Protein AF-A0A7C9DUT7-F1 (afdb_monomer)

Mean predicted aligned error: 6.17 Å

Organism: Opuntia streptacantha (NCBI:txid393608)

Structure (mmCIF, N/CA/C/O backbone):
data_AF-A0A7C9DUT7-F1
#
_entry.id   AF-A0A7C9DUT7-F1
#
loop_
_atom_site.group_PDB
_atom_site.id
_atom_site.type_symbol
_atom_site.label_atom_id
_atom_site.label_alt_id
_atom_site.label_comp_id
_atom_site.label_asym_id
_atom_site.label_entity_id
_atom_site.label_seq_id
_atom_site.pdbx_PDB_ins_code
_atom_site.Cartn_x
_atom_site.Cartn_y
_atom_site.Cartn_z
_atom_site.occupancy
_atom_site.B_iso_or_equiv
_atom_site.auth_seq_id
_atom_site.auth_comp_id
_atom_site.auth_asym_id
_atom_site.auth_atom_id
_atom_site.pdbx_PDB_model_num
ATOM 1 N N . ARG A 1 1 ? -9.202 14.223 24.307 1.00 47.62 1 ARG A N 1
ATOM 2 C CA . ARG A 1 1 ? -8.567 12.879 24.229 1.00 47.62 1 ARG A CA 1
ATOM 3 C C . ARG A 1 1 ? -9.378 11.861 23.401 1.00 47.62 1 ARG A C 1
ATOM 5 O O . ARG A 1 1 ? -8.865 10.788 23.139 1.00 47.62 1 ARG A O 1
ATOM 12 N N . THR A 1 2 ? -10.584 12.189 22.920 1.00 50.78 2 THR A N 1
ATOM 13 C CA . THR A 1 2 ? -11.487 11.263 22.195 1.00 50.78 2 THR A CA 1
ATOM 14 C C . THR A 1 2 ? -11.303 11.234 20.669 1.00 50.78 2 THR A C 1
ATOM 16 O O . THR A 1 2 ? -11.762 10.305 20.013 1.00 50.78 2 THR A O 1
ATOM 19 N N . THR A 1 3 ? -10.624 12.226 20.088 1.00 59.78 3 THR A N 1
ATOM 20 C CA . THR A 1 3 ? -10.479 12.385 18.630 1.00 59.78 3 THR A CA 1
ATOM 21 C C . THR A 1 3 ? -9.435 11.453 18.016 1.00 59.78 3 THR A C 1
ATOM 23 O O . THR A 1 3 ? -9.640 10.954 16.916 1.00 59.78 3 THR A O 1
ATOM 26 N N . GLU A 1 4 ? -8.347 11.152 18.726 1.00 63.72 4 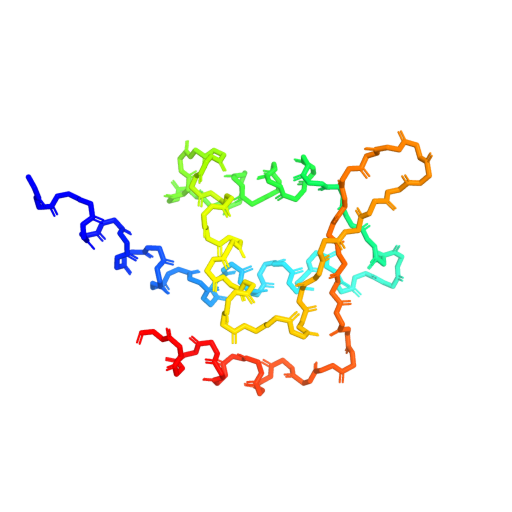GLU A N 1
ATOM 27 C CA . GLU A 1 4 ? -7.229 10.376 18.170 1.00 63.72 4 GLU A CA 1
ATOM 28 C C . GLU A 1 4 ? -7.538 8.876 18.041 1.00 63.72 4 GLU A C 1
ATOM 30 O O . GLU A 1 4 ? -7.226 8.262 17.023 1.00 63.72 4 GLU A O 1
ATOM 35 N N . GLN A 1 5 ? -8.241 8.288 19.017 1.00 66.75 5 GLN A N 1
ATOM 36 C CA . GLN A 1 5 ? -8.710 6.899 18.920 1.00 66.75 5 GLN A CA 1
ATOM 37 C C . GLN A 1 5 ? -9.785 6.725 17.844 1.00 66.75 5 GLN A C 1
ATOM 39 O O . GLN A 1 5 ? -9.765 5.730 17.120 1.00 66.75 5 GLN A O 1
ATOM 44 N N . ALA A 1 6 ? -10.717 7.676 17.722 1.00 71.38 6 ALA A N 1
ATOM 45 C CA . ALA A 1 6 ? -11.733 7.645 16.673 1.00 71.38 6 ALA A CA 1
ATOM 46 C C . ALA A 1 6 ? -11.089 7.740 15.283 1.00 71.38 6 ALA A C 1
ATOM 48 O O . ALA A 1 6 ? -11.428 6.960 14.393 1.00 71.38 6 ALA A O 1
ATOM 49 N N . LYS A 1 7 ? -10.094 8.622 15.134 1.00 72.00 7 LYS A N 1
ATOM 50 C CA . LYS A 1 7 ? -9.325 8.764 13.898 1.00 72.00 7 LYS A CA 1
ATOM 51 C C . LYS A 1 7 ? -8.551 7.488 13.568 1.00 72.00 7 LYS A C 1
ATOM 53 O O . LYS A 1 7 ? -8.702 6.961 12.475 1.00 72.00 7 LYS A O 1
ATOM 58 N N . ARG A 1 8 ? -7.843 6.894 14.537 1.00 74.56 8 ARG A N 1
ATOM 59 C CA . ARG A 1 8 ? -7.143 5.610 14.341 1.00 74.56 8 ARG A CA 1
ATOM 60 C C . ARG A 1 8 ? -8.093 4.484 13.916 1.00 74.56 8 ARG A C 1
ATOM 62 O O . ARG A 1 8 ? -7.765 3.720 13.016 1.00 74.56 8 ARG A O 1
ATOM 69 N N . LYS A 1 9 ? -9.288 4.397 14.509 1.00 75.25 9 LYS A N 1
ATOM 70 C CA . LYS A 1 9 ? -10.311 3.418 14.098 1.00 75.25 9 LYS A CA 1
ATOM 71 C C . LYS A 1 9 ? -10.797 3.654 12.666 1.00 75.25 9 LYS A C 1
ATOM 73 O O . LYS A 1 9 ? -10.942 2.688 11.922 1.00 75.25 9 LYS A O 1
ATOM 78 N N . GLN A 1 10 ? -11.008 4.908 12.260 1.00 76.38 10 GLN A N 1
ATOM 79 C CA . GLN A 1 10 ? -11.342 5.241 10.870 1.00 76.38 10 GLN A CA 1
ATOM 80 C C . GLN A 1 10 ? -10.207 4.880 9.905 1.00 76.38 10 GLN A C 1
ATOM 82 O O . GLN A 1 10 ? -10.467 4.298 8.854 1.00 76.38 10 GLN A O 1
ATOM 87 N N . MET A 1 11 ? -8.952 5.151 10.275 1.00 77.19 11 MET A N 1
ATOM 88 C CA . MET A 1 11 ? -7.786 4.775 9.470 1.00 77.19 11 MET A CA 1
ATOM 89 C C . MET A 1 11 ? -7.753 3.273 9.213 1.00 77.19 11 MET A C 1
ATOM 91 O O . MET A 1 11 ? -7.636 2.871 8.059 1.00 77.19 11 MET A O 1
ATOM 95 N N . ILE A 1 12 ? -7.922 2.468 10.269 1.00 76.88 12 ILE A N 1
ATOM 96 C CA . ILE A 1 12 ? -7.961 1.001 10.200 1.00 76.88 12 ILE A CA 1
ATOM 97 C C . ILE A 1 12 ? -9.152 0.517 9.360 1.00 76.88 12 ILE A C 1
ATOM 99 O O . ILE A 1 12 ? -9.015 -0.396 8.543 1.00 76.88 12 ILE A O 1
ATOM 103 N N . ALA A 1 13 ? -10.319 1.151 9.504 1.00 78.62 13 ALA A N 1
ATOM 104 C CA . ALA A 1 13 ? -11.503 0.833 8.707 1.00 78.62 13 ALA A CA 1
ATOM 105 C C . ALA A 1 13 ? -11.301 1.110 7.205 1.00 78.62 13 ALA A C 1
ATOM 107 O O . ALA A 1 13 ? -11.848 0.383 6.375 1.00 78.62 13 ALA A O 1
ATOM 108 N N . ASN A 1 14 ? -10.486 2.109 6.855 1.00 79.88 14 ASN A N 1
ATOM 109 C CA . ASN A 1 14 ? -10.189 2.490 5.474 1.00 79.88 14 ASN A CA 1
ATOM 110 C C . ASN A 1 14 ? -9.007 1.725 4.847 1.00 79.88 14 ASN A C 1
ATOM 112 O O . ASN A 1 14 ? -8.821 1.813 3.633 1.00 79.88 14 ASN A O 1
ATOM 116 N N . LEU A 1 15 ? -8.248 0.929 5.614 1.00 83.00 15 LEU A N 1
ATOM 117 C CA . LEU A 1 15 ? -7.109 0.159 5.088 1.00 83.00 15 LEU A CA 1
ATOM 118 C C . LEU A 1 15 ? -7.456 -0.770 3.913 1.00 83.00 15 LEU A C 1
ATOM 120 O O . LEU A 1 15 ? -6.664 -0.814 2.975 1.00 83.00 15 LEU A O 1
ATOM 124 N N . PRO A 1 16 ? -8.600 -1.487 3.884 1.00 84.75 16 PRO A N 1
ATOM 125 C CA . PRO A 1 16 ? -8.951 -2.307 2.723 1.00 84.75 16 PRO A CA 1
ATOM 126 C C . PRO A 1 16 ? -9.117 -1.486 1.436 1.00 84.75 16 PRO A C 1
ATOM 128 O O . PRO A 1 16 ? -8.640 -1.898 0.384 1.00 84.75 16 PRO A O 1
ATOM 131 N N . LYS A 1 17 ? -9.716 -0.289 1.524 1.00 84.50 17 LYS A N 1
ATOM 132 C CA . LYS A 1 17 ? -9.859 0.619 0.372 1.00 84.50 17 LYS A CA 1
ATOM 133 C C . LYS A 1 17 ? -8.495 1.123 -0.103 1.00 84.50 17 LYS A C 1
ATOM 135 O O . LYS A 1 17 ? -8.226 1.153 -1.302 1.00 84.50 17 LYS A O 1
ATOM 140 N N . LEU A 1 18 ? -7.623 1.466 0.848 1.00 86.19 18 LEU A N 1
ATOM 141 C CA . LEU A 1 18 ? -6.247 1.864 0.567 1.00 86.19 18 LEU A CA 1
ATOM 142 C C . LEU A 1 18 ? -5.473 0.738 -0.135 1.00 86.19 18 LEU A C 1
ATOM 144 O O . LEU A 1 18 ? -4.829 0.980 -1.154 1.00 86.19 18 LEU A O 1
ATOM 148 N N . PHE A 1 19 ? -5.581 -0.493 0.370 1.00 89.44 19 PHE A N 1
ATOM 149 C CA . PHE A 1 19 ? -4.990 -1.684 -0.237 1.00 89.44 19 PHE A CA 1
ATOM 150 C C . PHE A 1 19 ? -5.439 -1.852 -1.691 1.00 89.44 19 PHE A C 1
ATOM 152 O O . PHE A 1 19 ? -4.593 -1.960 -2.578 1.00 89.44 19 PHE A O 1
ATOM 159 N N . ASP A 1 20 ? -6.748 -1.818 -1.951 1.00 88.88 20 ASP A N 1
ATOM 160 C CA . ASP A 1 20 ? -7.295 -2.004 -3.297 1.00 88.88 20 ASP A CA 1
ATOM 161 C C . ASP A 1 20 ? -6.810 -0.916 -4.262 1.00 88.88 20 ASP A C 1
ATOM 163 O O . ASP A 1 20 ? -6.467 -1.205 -5.412 1.00 88.88 20 ASP A O 1
ATOM 167 N N . ARG A 1 21 ? -6.712 0.333 -3.790 1.00 87.25 21 ARG A N 1
ATOM 168 C CA . ARG A 1 21 ? -6.223 1.444 -4.609 1.00 87.25 21 ARG A CA 1
ATOM 169 C C . ARG A 1 21 ? -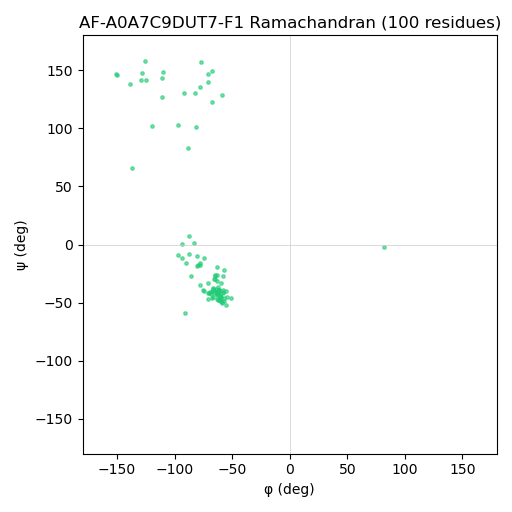4.744 1.303 -4.945 1.00 87.25 21 ARG A C 1
ATOM 171 O O . ARG A 1 21 ? -4.375 1.465 -6.107 1.00 87.25 21 ARG A O 1
ATOM 178 N N . ILE A 1 22 ? -3.909 0.976 -3.959 1.00 89.31 22 ILE A N 1
ATOM 179 C CA . ILE A 1 22 ? -2.488 0.691 -4.189 1.00 89.31 22 ILE A CA 1
ATOM 180 C C . ILE A 1 22 ? -2.374 -0.474 -5.174 1.00 89.31 22 ILE A C 1
ATOM 182 O O . ILE A 1 22 ? -1.700 -0.351 -6.190 1.00 89.31 22 ILE A O 1
ATOM 186 N N . TYR A 1 23 ? -3.089 -1.574 -4.941 1.00 89.25 23 TYR A N 1
ATOM 187 C CA . TYR A 1 23 ? -3.069 -2.729 -5.834 1.00 89.25 23 TYR A CA 1
ATOM 188 C C . TYR A 1 23 ? -3.412 -2.337 -7.279 1.00 89.25 23 TYR A C 1
ATOM 190 O O . TYR A 1 23 ? -2.681 -2.708 -8.196 1.00 89.25 23 TYR A O 1
ATOM 198 N N . TYR A 1 24 ? -4.448 -1.516 -7.480 1.00 87.81 24 TYR A N 1
ATOM 199 C CA . TYR A 1 24 ? -4.834 -0.986 -8.790 1.00 87.81 24 TYR A CA 1
ATOM 200 C C . TYR A 1 24 ? -3.728 -0.148 -9.456 1.00 87.81 24 TYR A C 1
ATOM 202 O O . TYR A 1 24 ? -3.412 -0.374 -10.623 1.00 87.81 24 TYR A O 1
ATOM 210 N N . LEU A 1 25 ? -3.069 0.759 -8.723 1.00 87.69 25 LEU A N 1
ATOM 211 C CA . LEU A 1 25 ? -1.958 1.569 -9.256 1.00 87.69 25 LEU A CA 1
ATOM 212 C C . LEU A 1 25 ? -0.789 0.706 -9.762 1.00 87.69 25 LEU A C 1
ATOM 214 O O . LEU A 1 25 ? -0.114 1.043 -10.740 1.00 87.69 25 LEU A O 1
ATOM 218 N N . PHE A 1 26 ? -0.569 -0.436 -9.114 1.00 87.94 26 PHE A N 1
ATOM 219 C CA . PHE A 1 26 ? 0.465 -1.396 -9.478 1.00 87.94 26 PHE A CA 1
ATOM 220 C C . PHE A 1 26 ? -0.026 -2.512 -10.420 1.00 87.94 26 PHE A C 1
ATOM 222 O O . PHE A 1 26 ? 0.790 -3.344 -10.819 1.00 87.94 26 PHE A O 1
ATOM 229 N N . GLN A 1 27 ? -1.299 -2.547 -10.843 1.00 82.88 27 GLN A N 1
ATOM 230 C CA . GLN A 1 27 ? -1.770 -3.541 -11.825 1.00 82.88 27 GLN A CA 1
ATOM 231 C C . GLN A 1 27 ? -1.107 -3.363 -13.192 1.00 82.88 27 GLN A C 1
ATOM 233 O O . GLN A 1 27 ? -0.890 -4.344 -13.904 1.00 82.88 27 GLN A O 1
ATOM 238 N N . SER A 1 28 ? -0.727 -2.133 -13.551 1.00 78.25 28 SER A N 1
ATOM 239 C CA . SER A 1 28 ? 0.003 -1.888 -14.793 1.00 78.25 28 SER A CA 1
ATOM 240 C C . SER A 1 28 ? 1.322 -2.684 -14.810 1.00 78.25 28 SER A C 1
ATOM 242 O O . SER A 1 28 ? 2.122 -2.565 -13.872 1.00 78.25 28 SER A O 1
ATOM 244 N N . PRO A 1 29 ? 1.615 -3.460 -15.876 1.00 64.44 29 PRO A N 1
ATOM 245 C CA . PRO A 1 29 ? 2.866 -4.214 -16.004 1.00 64.44 29 PRO A CA 1
ATOM 246 C C . PRO A 1 29 ? 4.113 -3.325 -15.931 1.00 64.44 29 PRO A C 1
ATOM 248 O O . PRO A 1 29 ? 5.171 -3.772 -15.498 1.00 64.44 29 PRO A O 1
ATOM 251 N N . LYS A 1 30 ? 3.977 -2.050 -16.320 1.00 66.94 30 LYS A N 1
ATOM 252 C CA . LYS A 1 30 ? 5.056 -1.052 -16.304 1.00 66.94 30 LYS A CA 1
ATOM 253 C C . LYS A 1 30 ? 5.297 -0.450 -14.914 1.00 66.94 30 LYS A C 1
ATOM 255 O O . LYS A 1 30 ? 6.369 0.092 -14.669 1.00 66.94 30 LYS A O 1
ATOM 260 N N . SER A 1 31 ? 4.334 -0.567 -14.000 1.00 69.38 31 SER A N 1
ATOM 261 C CA . SER A 1 31 ? 4.444 -0.056 -12.632 1.00 69.38 31 SER A CA 1
ATOM 262 C C . SER A 1 31 ? 5.081 -1.118 -11.737 1.00 69.38 31 SER A C 1
ATOM 264 O O . SER A 1 31 ? 4.392 -1.902 -11.080 1.00 69.38 31 SER A O 1
ATOM 266 N N . SER A 1 32 ? 6.413 -1.195 -11.753 1.00 77.81 32 SER A N 1
ATOM 267 C CA . SER A 1 32 ? 7.195 -2.001 -10.801 1.00 77.81 32 SER A CA 1
ATOM 268 C C . SER A 1 32 ? 7.487 -1.239 -9.503 1.00 77.81 32 SER A C 1
ATOM 270 O O . SER A 1 32 ? 7.630 -1.848 -8.443 1.00 77.81 32 SER A O 1
ATOM 272 N N . ALA A 1 33 ? 7.535 0.092 -9.578 1.00 85.44 33 ALA A N 1
ATOM 273 C CA . ALA A 1 33 ? 7.723 0.994 -8.453 1.00 85.44 33 ALA A CA 1
ATOM 274 C C . ALA A 1 33 ? 7.029 2.341 -8.725 1.00 85.44 33 ALA A C 1
ATOM 276 O O . ALA A 1 33 ? 6.990 2.793 -9.869 1.00 85.44 33 ALA A O 1
ATOM 277 N N . ILE A 1 34 ? 6.507 2.984 -7.682 1.00 89.44 34 ILE A N 1
ATOM 278 C CA . ILE A 1 34 ? 5.875 4.314 -7.740 1.00 89.44 34 ILE A CA 1
ATOM 279 C C . ILE A 1 34 ? 6.581 5.220 -6.733 1.00 89.44 34 ILE A C 1
ATOM 281 O O . ILE A 1 34 ? 6.959 4.757 -5.657 1.00 89.44 34 ILE A O 1
ATOM 285 N N . THR A 1 35 ? 6.796 6.497 -7.067 1.00 89.81 35 THR A N 1
ATOM 286 C CA . THR A 1 35 ? 7.419 7.427 -6.112 1.00 89.81 35 THR A CA 1
ATOM 287 C C . THR A 1 35 ? 6.497 7.695 -4.935 1.00 89.81 35 THR A C 1
ATOM 289 O O . THR A 1 35 ? 5.274 7.683 -5.071 1.00 89.81 35 THR A O 1
ATOM 292 N N . ARG A 1 36 ? 7.087 7.962 -3.771 1.00 88.94 36 ARG A N 1
ATOM 293 C CA . ARG A 1 36 ? 6.351 8.318 -2.558 1.00 88.94 36 ARG A CA 1
ATOM 294 C C . ARG A 1 36 ? 5.363 9.453 -2.803 1.00 88.94 36 ARG A C 1
ATOM 296 O O . ARG A 1 36 ? 4.212 9.367 -2.397 1.00 88.94 36 ARG A O 1
ATOM 303 N N . GLU A 1 37 ? 5.816 10.492 -3.494 1.00 88.06 37 GLU A N 1
ATOM 304 C CA . GLU A 1 37 ? 5.050 11.707 -3.761 1.00 88.06 37 GLU A CA 1
ATOM 305 C C . GLU A 1 37 ? 3.901 11.434 -4.730 1.00 88.06 37 GLU A C 1
ATOM 307 O O . GLU A 1 37 ? 2.802 11.941 -4.529 1.00 88.06 37 GLU A O 1
ATOM 312 N N . ALA A 1 38 ? 4.134 10.619 -5.767 1.00 88.38 38 ALA A N 1
ATOM 313 C CA . ALA A 1 38 ? 3.085 10.226 -6.699 1.00 88.38 38 ALA A CA 1
ATOM 314 C C . ALA A 1 38 ? 2.032 9.359 -6.004 1.00 88.38 38 ALA A C 1
ATOM 316 O O . ALA A 1 38 ? 0.849 9.639 -6.134 1.00 88.38 38 ALA A O 1
ATOM 317 N N . LEU A 1 39 ? 2.464 8.379 -5.202 1.00 88.94 39 LEU A N 1
ATOM 318 C CA . LEU A 1 39 ? 1.557 7.519 -4.451 1.00 88.94 39 LEU A CA 1
ATOM 319 C C . LEU A 1 39 ? 0.690 8.330 -3.481 1.00 88.94 39 LEU A C 1
ATOM 321 O O . LEU A 1 39 ? -0.521 8.156 -3.458 1.00 88.94 39 LEU A O 1
ATOM 325 N N . ILE A 1 40 ? 1.295 9.234 -2.708 1.00 88.00 40 ILE A N 1
ATOM 326 C CA . ILE A 1 40 ? 0.565 10.097 -1.772 1.00 88.00 40 ILE A CA 1
ATOM 327 C C . ILE A 1 40 ? -0.420 10.991 -2.521 1.00 88.00 40 ILE A C 1
ATOM 329 O O . ILE A 1 40 ? -1.575 11.066 -2.121 1.00 88.00 40 ILE A O 1
ATOM 333 N N . ARG A 1 41 ? 0.007 11.636 -3.613 1.00 86.94 41 ARG A N 1
ATOM 334 C CA . ARG A 1 41 ? -0.869 12.497 -4.413 1.00 86.94 41 ARG A CA 1
ATOM 335 C C . ARG A 1 41 ? -2.075 11.725 -4.951 1.00 86.94 41 ARG A C 1
ATOM 337 O O . ARG A 1 41 ? -3.197 12.157 -4.721 1.00 86.94 41 ARG A O 1
ATOM 344 N N . ASP A 1 42 ? -1.853 10.570 -5.579 1.00 86.19 42 ASP A 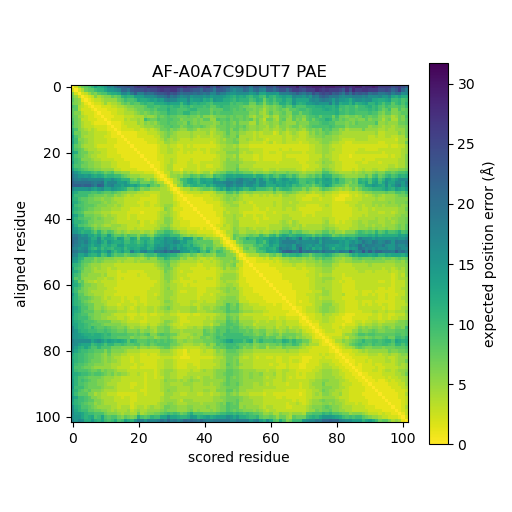N 1
ATOM 345 C CA . ASP A 1 42 ? -2.925 9.717 -6.110 1.00 86.19 42 ASP A CA 1
ATOM 346 C C . ASP A 1 42 ? -3.916 9.282 -5.021 1.00 86.19 42 ASP A C 1
ATOM 348 O O . ASP A 1 42 ? -5.128 9.241 -5.245 1.00 86.19 42 ASP A O 1
ATOM 352 N N . LEU A 1 43 ? -3.407 8.940 -3.834 1.00 83.56 43 LEU A N 1
ATOM 353 C CA . LEU A 1 43 ? -4.235 8.516 -2.710 1.00 83.56 43 LEU A CA 1
ATOM 354 C C . LEU A 1 43 ? -5.044 9.675 -2.125 1.00 83.56 43 LEU A C 1
ATOM 356 O O . LEU A 1 43 ? -6.225 9.488 -1.854 1.00 83.56 43 LEU A O 1
ATOM 360 N N . THR A 1 44 ? -4.455 10.861 -1.985 1.00 81.81 44 THR A N 1
ATOM 361 C CA . THR A 1 44 ? -5.154 12.058 -1.497 1.00 81.81 44 THR A CA 1
ATOM 362 C C . THR A 1 44 ? -6.201 12.555 -2.499 1.00 81.81 44 THR A C 1
ATOM 364 O O . THR A 1 44 ? -7.316 12.878 -2.108 1.00 81.81 44 THR A O 1
ATOM 367 N N . GLU A 1 45 ? -5.893 12.574 -3.801 1.00 78.88 45 GLU A N 1
ATOM 368 C CA . GLU A 1 45 ? -6.823 13.037 -4.846 1.00 78.88 45 GLU A CA 1
ATOM 369 C C . GLU A 1 45 ? -8.052 12.127 -4.992 1.00 78.88 45 GLU A C 1
ATOM 371 O O . GLU A 1 45 ? -9.133 12.586 -5.356 1.00 78.88 45 GLU A O 1
ATOM 376 N N . CYS A 1 46 ? -7.904 10.832 -4.702 1.00 69.38 46 CYS A N 1
ATOM 377 C CA . CYS A 1 46 ? -8.968 9.849 -4.899 1.00 69.38 46 CYS A CA 1
ATOM 378 C C . CYS A 1 46 ? -9.778 9.528 -3.640 1.00 69.38 46 CYS A C 1
ATOM 380 O O . CYS A 1 46 ? -10.794 8.836 -3.746 1.00 69.38 46 CYS A O 1
ATOM 382 N N . HIS A 1 47 ? -9.354 9.996 -2.465 1.00 66.94 47 HIS A N 1
ATOM 383 C CA . HIS A 1 47 ? -10.051 9.757 -1.205 1.00 66.94 47 HIS A CA 1
ATOM 384 C C . HIS A 1 47 ? -10.479 11.080 -0.554 1.00 66.94 47 HIS A C 1
ATOM 386 O O . HIS A 1 47 ? -9.672 11.705 0.129 1.00 66.94 47 HIS A O 1
ATOM 392 N N . PRO A 1 48 ? -11.762 11.475 -0.652 1.00 60.16 48 PRO A N 1
ATOM 393 C CA . PRO A 1 48 ? -12.256 12.689 0.008 1.00 60.16 48 PRO A CA 1
ATOM 394 C C . PRO A 1 48 ? -12.171 12.618 1.545 1.00 60.16 48 PRO A C 1
ATOM 396 O O . PRO A 1 48 ? -12.175 13.648 2.213 1.00 60.16 48 PRO A O 1
ATOM 399 N N . ASP A 1 49 ? -12.055 11.409 2.106 1.00 62.75 49 ASP A N 1
ATOM 400 C CA . ASP A 1 49 ? -11.879 11.174 3.545 1.00 62.75 49 ASP A CA 1
ATOM 401 C C . ASP A 1 49 ? -10.426 11.382 4.020 1.00 62.75 49 ASP A C 1
ATOM 403 O O . ASP A 1 49 ? -10.176 11.517 5.220 1.00 62.75 49 ASP A O 1
ATOM 407 N N . ILE A 1 50 ? -9.454 11.387 3.100 1.00 65.19 50 ILE A N 1
ATOM 408 C CA . ILE A 1 50 ? -8.033 11.581 3.398 1.00 65.19 50 ILE A CA 1
ATOM 409 C C . ILE A 1 50 ? -7.706 13.051 3.160 1.00 65.19 50 ILE A C 1
ATOM 411 O O . ILE A 1 50 ? -7.557 13.511 2.034 1.00 65.19 50 ILE A O 1
ATOM 415 N N . THR A 1 51 ? -7.592 13.799 4.250 1.00 61.94 51 THR A N 1
ATOM 416 C CA . THR A 1 51 ? -7.433 15.259 4.203 1.00 61.94 51 THR A CA 1
ATOM 417 C C . THR A 1 51 ? -5.977 15.723 4.223 1.00 61.94 51 THR A C 1
ATOM 419 O O . THR A 1 51 ? -5.729 16.900 3.984 1.00 61.94 51 THR A O 1
ATOM 422 N N . ASP A 1 52 ? -5.014 14.839 4.517 1.00 74.62 52 ASP A N 1
ATOM 423 C CA . ASP A 1 52 ? -3.616 15.233 4.723 1.00 74.62 52 ASP A CA 1
ATOM 424 C C . ASP A 1 52 ? -2.606 14.140 4.333 1.00 74.62 52 ASP A C 1
ATOM 426 O O . ASP A 1 52 ? -2.827 12.946 4.550 1.00 74.62 52 ASP A O 1
ATOM 430 N N . GLN A 1 53 ? -1.450 14.560 3.815 1.00 81.81 53 GLN A N 1
ATOM 431 C CA . GLN A 1 53 ? -0.340 13.678 3.449 1.00 81.81 53 GLN A CA 1
ATOM 432 C C . GLN A 1 53 ? 0.162 12.834 4.637 1.00 81.81 53 GLN A C 1
ATOM 434 O O . GLN A 1 53 ? 0.462 11.652 4.467 1.00 81.81 53 GLN A O 1
ATOM 439 N N . SER A 1 54 ? 0.229 13.402 5.844 1.00 82.44 54 SER A N 1
ATOM 440 C CA . SER A 1 54 ? 0.666 12.669 7.039 1.00 82.44 54 SER A CA 1
ATOM 441 C C . SER A 1 54 ? -0.298 11.542 7.419 1.00 82.44 54 SER A C 1
ATOM 443 O O . SER A 1 54 ? 0.114 10.550 8.023 1.00 82.44 54 SER A O 1
ATOM 445 N N . GLU A 1 55 ? -1.575 11.660 7.046 1.00 82.62 55 GLU A N 1
ATOM 446 C CA . GLU A 1 55 ? -2.574 10.614 7.256 1.00 82.62 55 GLU A CA 1
ATOM 447 C C . GLU A 1 55 ? -2.311 9.421 6.333 1.00 82.62 55 GLU A C 1
ATOM 449 O O . GLU A 1 55 ? -2.271 8.283 6.805 1.00 82.62 55 GLU A O 1
ATOM 454 N N . VAL A 1 56 ? -2.054 9.684 5.044 1.00 83.62 56 VAL A N 1
ATOM 455 C CA . VAL A 1 56 ? -1.678 8.652 4.063 1.00 83.62 56 VAL A CA 1
ATOM 456 C C . VAL A 1 56 ? -0.439 7.905 4.527 1.00 83.62 56 VAL A C 1
ATOM 458 O O . VAL A 1 56 ? -0.406 6.678 4.506 1.00 83.62 56 VAL A O 1
ATOM 461 N N . GLU A 1 57 ? 0.577 8.634 4.980 1.00 86.94 57 GLU A N 1
ATOM 462 C CA . GLU A 1 57 ? 1.827 8.039 5.448 1.00 86.94 57 GLU A CA 1
ATOM 463 C C . GLU A 1 57 ? 1.608 7.100 6.633 1.00 86.94 57 GLU A C 1
ATOM 465 O O . GLU A 1 57 ? 2.099 5.974 6.620 1.00 86.94 57 GLU A O 1
ATOM 470 N N . LYS A 1 58 ? 0.802 7.510 7.616 1.00 86.81 58 LYS A N 1
ATOM 471 C CA . LYS A 1 58 ? 0.440 6.648 8.747 1.00 86.81 58 LYS A CA 1
ATOM 472 C C . LYS A 1 58 ? -0.339 5.412 8.304 1.00 86.81 58 LYS A C 1
ATOM 474 O O . LYS A 1 58 ? -0.087 4.328 8.820 1.00 86.81 58 LYS A O 1
ATOM 479 N N . GLN A 1 59 ? -1.276 5.543 7.364 1.00 85.38 59 GLN A N 1
ATOM 480 C CA . GLN A 1 59 ? -2.000 4.379 6.850 1.00 85.38 59 GLN A CA 1
ATOM 481 C C . GLN A 1 59 ? -1.082 3.428 6.072 1.00 85.38 59 GLN A C 1
ATOM 483 O O . GLN A 1 59 ? -1.223 2.215 6.214 1.00 85.38 59 GLN A O 1
ATOM 488 N N . LEU A 1 60 ? -0.118 3.954 5.30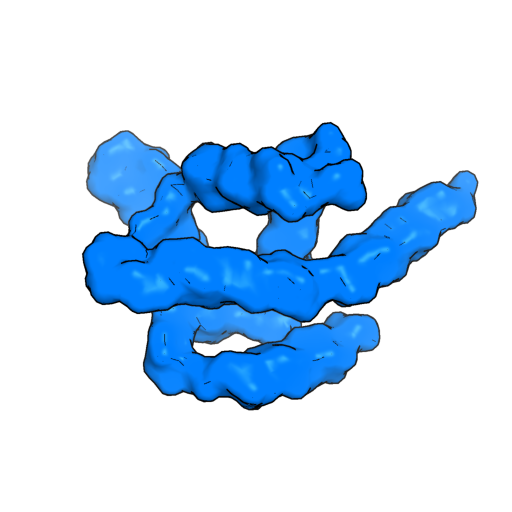8 1.00 87.44 60 LEU A N 1
ATOM 489 C CA . LEU A 1 60 ? 0.921 3.150 4.661 1.00 87.44 60 LEU A CA 1
ATOM 490 C C . LEU A 1 60 ? 1.768 2.404 5.697 1.00 87.44 60 LEU A C 1
ATOM 492 O O . LEU A 1 60 ? 2.018 1.217 5.508 1.00 87.44 60 LEU A O 1
ATOM 496 N N . THR A 1 61 ? 2.140 3.049 6.808 1.00 88.38 61 THR A N 1
ATOM 497 C CA . THR A 1 61 ? 2.850 2.387 7.914 1.00 88.38 61 THR A CA 1
ATOM 498 C C . THR A 1 61 ? 2.030 1.248 8.514 1.00 88.38 61 THR A C 1
ATOM 500 O O . THR A 1 61 ? 2.537 0.137 8.612 1.00 88.38 61 THR A O 1
ATOM 503 N N . ILE A 1 62 ? 0.752 1.469 8.841 1.00 87.44 62 ILE A N 1
ATOM 504 C CA . ILE A 1 62 ? -0.103 0.404 9.403 1.00 87.44 62 ILE A CA 1
ATOM 505 C C . ILE A 1 62 ? -0.241 -0.758 8.410 1.00 87.44 62 ILE A C 1
ATOM 507 O O . ILE A 1 62 ? -0.226 -1.930 8.782 1.00 87.44 62 ILE A O 1
ATOM 511 N N . LEU A 1 63 ? -0.358 -0.443 7.122 1.00 89.00 63 LEU A N 1
ATOM 512 C CA . LEU A 1 63 ? -0.461 -1.449 6.079 1.00 89.00 63 LEU A CA 1
ATOM 513 C C . LEU A 1 63 ? 0.845 -2.257 5.938 1.00 89.00 63 LEU A C 1
ATOM 515 O O . LEU A 1 63 ? 0.790 -3.474 5.768 1.00 89.00 63 LEU A O 1
ATOM 519 N N . GLN A 1 64 ? 2.008 -1.613 6.069 1.00 89.62 64 GLN A N 1
ATOM 520 C CA . GLN A 1 64 ? 3.312 -2.282 6.131 1.00 89.62 64 GLN A CA 1
ATOM 521 C C . GLN A 1 64 ? 3.457 -3.168 7.370 1.00 89.62 64 GLN A C 1
ATOM 523 O O . GLN A 1 64 ? 4.012 -4.255 7.270 1.00 89.62 64 GLN A O 1
ATOM 528 N N . GLU A 1 65 ? 2.948 -2.740 8.523 1.00 88.56 65 GLU A N 1
ATOM 529 C CA . GLU A 1 65 ? 2.957 -3.547 9.748 1.00 88.56 65 GLU A CA 1
ATOM 530 C C . GLU A 1 65 ? 2.075 -4.800 9.606 1.00 88.56 65 GLU A C 1
ATOM 532 O O . GLU A 1 65 ? 2.455 -5.881 10.053 1.00 88.56 65 GLU A O 1
ATOM 537 N N . ALA A 1 66 ? 0.920 -4.679 8.944 1.00 88.50 66 ALA A N 1
ATOM 538 C CA . ALA A 1 66 ? -0.020 -5.784 8.754 1.00 88.50 66 ALA A CA 1
ATOM 539 C C . ALA A 1 66 ? 0.440 -6.814 7.702 1.00 88.50 66 ALA A C 1
ATOM 541 O O . ALA A 1 66 ? 0.249 -8.023 7.873 1.00 88.50 66 ALA A O 1
ATOM 542 N N . ILE A 1 67 ? 1.017 -6.347 6.590 1.00 90.25 67 ILE A N 1
ATOM 543 C CA . ILE A 1 67 ? 1.443 -7.174 5.446 1.00 90.25 67 ILE A CA 1
ATOM 544 C C . ILE A 1 67 ? 2.833 -6.743 4.929 1.00 90.25 67 ILE A C 1
ATOM 546 O O . ILE A 1 67 ? 2.957 -6.268 3.794 1.00 90.25 67 ILE A O 1
ATOM 550 N N . PRO A 1 68 ? 3.899 -6.919 5.737 1.00 89.50 68 PRO A N 1
ATOM 551 C CA . PRO A 1 68 ? 5.245 -6.391 5.451 1.00 89.50 68 PRO A CA 1
ATOM 552 C C . PRO A 1 68 ? 5.888 -6.970 4.185 1.00 89.50 68 PRO A C 1
ATOM 554 O O . PRO A 1 68 ? 6.718 -6.340 3.535 1.00 89.50 68 PRO A O 1
ATOM 557 N N . ASP A 1 69 ? 5.483 -8.178 3.824 1.00 90.81 69 ASP A N 1
ATOM 558 C CA . ASP A 1 69 ? 5.914 -8.934 2.655 1.00 90.81 69 ASP A CA 1
ATOM 559 C C . ASP A 1 69 ? 5.213 -8.505 1.354 1.00 90.81 69 ASP A C 1
ATOM 561 O O . ASP A 1 69 ? 5.641 -8.901 0.266 1.00 90.81 69 ASP A O 1
ATOM 565 N N . TRP A 1 70 ? 4.169 -7.669 1.442 1.00 92.12 70 TRP A N 1
ATOM 566 C CA . TRP A 1 70 ? 3.477 -7.143 0.268 1.00 92.12 70 TRP A CA 1
ATOM 567 C C . TRP A 1 70 ? 4.053 -5.827 -0.235 1.00 92.12 70 TRP A C 1
ATOM 569 O O . TRP A 1 70 ? 4.451 -5.772 -1.393 1.00 92.12 70 TRP A O 1
ATOM 579 N N . ILE A 1 71 ? 4.084 -4.772 0.582 1.00 89.88 71 ILE A N 1
ATOM 580 C CA . ILE A 1 71 ? 4.566 -3.451 0.157 1.00 89.88 71 ILE A CA 1
ATOM 581 C C . ILE A 1 71 ? 5.878 -3.111 0.854 1.00 89.88 71 ILE A C 1
ATOM 583 O O . ILE A 1 71 ? 5.985 -3.125 2.077 1.00 89.88 71 ILE A O 1
ATOM 587 N N . SER A 1 72 ? 6.884 -2.753 0.063 1.00 88.06 72 SER A N 1
ATOM 588 C CA . SER A 1 72 ? 8.219 -2.463 0.575 1.00 88.06 72 SER A CA 1
ATOM 589 C C . SER A 1 72 ? 8.726 -1.115 0.067 1.00 88.06 72 SER A C 1
ATOM 591 O O . SER A 1 72 ? 8.498 -0.768 -1.100 1.00 88.06 72 SER A O 1
ATOM 593 N N . PRO A 1 73 ? 9.428 -0.353 0.921 1.00 88.62 73 PRO A N 1
ATOM 594 C CA . PRO A 1 73 ? 10.112 0.852 0.492 1.00 88.62 73 PRO A CA 1
ATOM 595 C C . PRO A 1 73 ? 11.333 0.498 -0.367 1.00 88.62 73 PRO A C 1
ATOM 597 O O . PRO A 1 73 ? 11.995 -0.518 -0.151 1.00 88.62 73 PRO A O 1
ATOM 600 N N . ARG A 1 74 ? 11.649 1.346 -1.345 1.00 87.62 74 ARG A N 1
ATOM 601 C CA . ARG A 1 74 ? 12.803 1.208 -2.237 1.00 87.62 74 ARG A CA 1
ATOM 602 C C . ARG A 1 74 ? 13.458 2.566 -2.452 1.00 87.62 74 ARG A C 1
ATOM 604 O O . ARG A 1 74 ? 12.779 3.548 -2.728 1.00 87.62 74 ARG A O 1
ATOM 611 N N . SER A 1 75 ? 14.783 2.599 -2.431 1.00 87.50 75 SER A N 1
ATOM 612 C CA . SER A 1 75 ? 15.543 3.768 -2.874 1.00 87.50 75 SER A CA 1
ATOM 613 C C . SER A 1 75 ? 15.891 3.629 -4.350 1.00 87.50 75 SER A C 1
ATOM 615 O O . SER A 1 75 ? 16.389 2.593 -4.793 1.00 87.50 75 SER A O 1
ATOM 617 N N . SER A 1 76 ? 15.610 4.667 -5.128 1.00 85.81 76 SER A N 1
ATOM 618 C CA . SER A 1 76 ? 16.110 4.758 -6.498 1.00 85.81 76 SER A CA 1
ATOM 619 C C . SER A 1 76 ? 17.588 5.174 -6.511 1.00 85.81 76 SER A C 1
ATOM 621 O O . SER A 1 76 ? 18.034 5.852 -5.583 1.00 85.81 76 SER A O 1
ATOM 623 N N . PRO A 1 77 ? 18.341 4.864 -7.583 1.00 83.19 77 PRO A N 1
ATOM 624 C CA . PRO A 1 77 ? 19.714 5.349 -7.749 1.00 83.19 77 PRO A CA 1
ATOM 625 C C . PRO A 1 77 ? 19.847 6.881 -7.715 1.00 83.19 77 PRO A C 1
ATOM 627 O O . PRO A 1 77 ? 20.915 7.396 -7.413 1.00 83.19 77 PRO A O 1
ATOM 630 N N . SER A 1 78 ? 18.766 7.616 -7.999 1.00 86.06 78 SER A N 1
ATOM 631 C CA . SER A 1 78 ? 18.713 9.082 -7.926 1.00 86.06 78 SER A CA 1
ATOM 632 C C . SER A 1 78 ? 18.340 9.621 -6.538 1.00 86.06 78 SER A C 1
ATOM 634 O O . SER A 1 78 ? 18.111 10.817 -6.392 1.00 86.06 78 SER A O 1
ATOM 636 N N . GLY A 1 79 ? 18.242 8.759 -5.520 1.00 85.75 79 GLY A N 1
ATOM 637 C CA . GLY A 1 79 ? 17.920 9.140 -4.142 1.00 85.75 79 GLY A CA 1
ATOM 638 C C . GLY A 1 79 ? 16.427 9.333 -3.860 1.00 85.75 79 GLY A C 1
ATOM 639 O O . GLY A 1 79 ? 16.050 9.582 -2.719 1.00 85.75 79 GLY A O 1
ATOM 640 N N . LYS A 1 80 ? 15.549 9.182 -4.861 1.00 88.06 80 LYS A N 1
ATOM 641 C CA . LYS A 1 80 ? 14.093 9.237 -4.647 1.00 88.06 80 LYS A CA 1
ATOM 642 C C . LYS A 1 80 ? 13.597 8.005 -3.905 1.00 88.06 80 LYS A C 1
ATOM 644 O O . LYS A 1 80 ? 13.999 6.886 -4.245 1.00 88.06 80 LYS A O 1
ATOM 649 N N . PHE A 1 81 ? 12.672 8.222 -2.976 1.00 89.94 81 PHE A N 1
ATOM 650 C CA . PHE A 1 81 ? 11.968 7.160 -2.272 1.00 89.94 81 PHE A CA 1
ATOM 651 C C . PHE A 1 81 ? 10.802 6.641 -3.112 1.00 89.94 81 PHE A C 1
ATOM 653 O O . PHE A 1 81 ? 9.981 7.403 -3.631 1.00 89.94 81 PHE A O 1
ATOM 660 N N . LEU A 1 82 ? 10.732 5.327 -3.244 1.00 91.38 82 LEU A N 1
ATOM 661 C CA . LEU A 1 82 ? 9.734 4.611 -4.014 1.00 91.38 82 LEU A CA 1
ATOM 662 C C . LEU A 1 82 ? 9.059 3.565 -3.127 1.00 91.38 82 LEU A C 1
ATOM 664 O O . LEU A 1 82 ? 9.642 3.078 -2.162 1.00 91.38 82 LEU A O 1
ATOM 668 N N . TYR A 1 83 ? 7.863 3.156 -3.520 1.00 91.25 83 TYR A N 1
ATOM 669 C CA . TYR A 1 83 ? 7.235 1.933 -3.043 1.00 91.25 83 TYR A CA 1
ATOM 670 C C . TYR A 1 83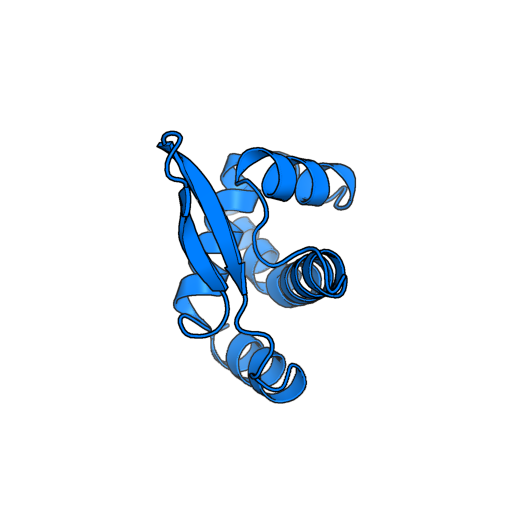 ? 7.171 0.916 -4.175 1.00 91.25 83 TYR A C 1
ATOM 672 O O . TYR A 1 83 ? 6.938 1.273 -5.332 1.00 91.25 83 TYR A O 1
ATOM 680 N N . SER A 1 84 ? 7.358 -0.355 -3.838 1.00 90.44 84 SER A N 1
ATOM 681 C CA . SER A 1 84 ? 7.096 -1.490 -4.724 1.00 90.44 84 SER A CA 1
ATOM 682 C C . SER A 1 84 ? 6.211 -2.501 -4.015 1.00 90.44 84 SER A C 1
ATOM 684 O O . SER A 1 84 ? 6.342 -2.665 -2.801 1.00 90.44 84 SER A O 1
ATOM 686 N N . ILE A 1 85 ? 5.357 -3.196 -4.769 1.00 91.81 85 ILE A N 1
ATOM 687 C CA . ILE A 1 85 ? 4.554 -4.299 -4.234 1.00 91.81 85 ILE A CA 1
ATOM 688 C C . ILE A 1 85 ? 5.016 -5.654 -4.774 1.00 91.81 85 ILE A C 1
ATOM 690 O O . ILE A 1 85 ? 5.438 -5.768 -5.928 1.00 91.81 85 ILE A O 1
ATOM 694 N N . ASN A 1 86 ? 4.874 -6.696 -3.963 1.00 90.12 86 ASN A N 1
ATOM 695 C CA . ASN A 1 86 ? 5.037 -8.079 -4.373 1.00 90.12 86 ASN A CA 1
ATOM 696 C C . ASN A 1 86 ? 3.750 -8.583 -5.041 1.00 90.12 86 ASN A C 1
ATOM 698 O O . ASN A 1 86 ? 2.775 -8.933 -4.376 1.00 90.12 86 ASN A O 1
ATOM 702 N N . LYS A 1 87 ? 3.751 -8.622 -6.377 1.00 87.12 87 LYS A N 1
ATOM 703 C CA . LYS A 1 87 ? 2.594 -9.053 -7.182 1.00 87.12 87 LYS A CA 1
ATOM 704 C C . LYS A 1 87 ? 2.354 -10.568 -7.164 1.00 87.12 87 LYS A C 1
ATOM 706 O O . LYS A 1 87 ? 1.313 -11.000 -7.640 1.00 87.12 87 LYS A O 1
ATOM 711 N N . ALA A 1 88 ? 3.298 -11.365 -6.654 1.00 88.44 88 ALA A N 1
ATOM 712 C CA . ALA A 1 88 ? 3.154 -12.820 -6.577 1.00 88.44 88 ALA A CA 1
ATOM 713 C C . ALA A 1 88 ? 2.256 -13.270 -5.412 1.00 88.44 88 ALA A C 1
ATOM 715 O O . ALA A 1 88 ? 1.823 -14.419 -5.380 1.00 88.44 88 ALA A O 1
ATOM 716 N N . LEU A 1 89 ? 1.987 -12.380 -4.451 1.00 90.19 89 LEU A N 1
ATOM 717 C CA . LEU A 1 89 ? 1.109 -12.669 -3.324 1.00 90.19 89 LEU A CA 1
ATOM 718 C C . LEU A 1 89 ? -0.360 -12.590 -3.745 1.00 90.19 89 LEU A C 1
ATOM 720 O O . LEU A 1 89 ? -0.778 -11.647 -4.419 1.00 90.19 89 LEU A O 1
ATOM 724 N N . ASP A 1 90 ? -1.148 -13.569 -3.300 1.00 90.31 90 ASP A N 1
ATOM 725 C CA . ASP A 1 90 ? -2.583 -13.610 -3.562 1.00 90.31 90 ASP A CA 1
ATOM 726 C C . ASP A 1 90 ? -3.306 -12.458 -2.829 1.00 90.31 90 ASP A C 1
ATOM 728 O O . ASP A 1 90 ? -3.230 -12.354 -1.597 1.00 90.31 90 ASP A O 1
A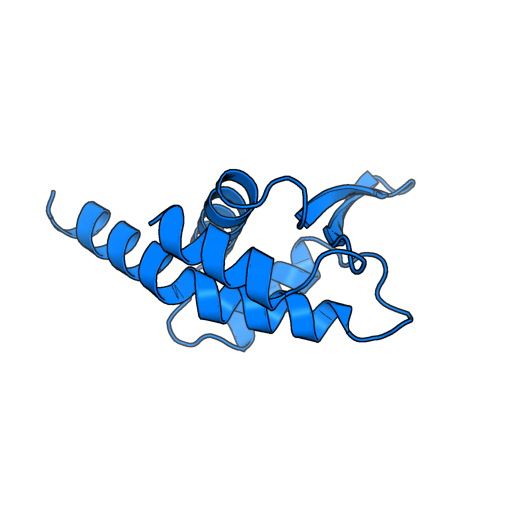TOM 732 N N . PRO A 1 91 ? -4.038 -11.589 -3.551 1.00 89.12 91 PRO A N 1
ATOM 733 C CA . PRO A 1 91 ? -4.700 -10.437 -2.950 1.00 89.12 91 PRO A CA 1
ATOM 734 C C . PRO A 1 91 ? -5.801 -10.826 -1.957 1.00 89.12 91 PRO A C 1
ATOM 736 O O . PRO A 1 91 ? -6.058 -10.069 -1.022 1.00 89.12 91 PRO A O 1
ATOM 739 N N . ASN A 1 92 ? -6.442 -11.991 -2.099 1.00 90.38 92 ASN A N 1
ATOM 740 C CA . ASN A 1 92 ? -7.474 -12.422 -1.148 1.00 90.38 92 ASN A CA 1
ATOM 741 C C . ASN A 1 92 ? -6.861 -12.796 0.207 1.00 90.38 92 ASN A C 1
ATOM 743 O O . ASN A 1 92 ? -7.362 -12.384 1.255 1.00 90.38 92 ASN A O 1
ATOM 747 N N . THR A 1 93 ? -5.725 -13.487 0.185 1.00 90.88 93 THR A N 1
ATOM 748 C CA . THR A 1 93 ? -4.928 -13.827 1.366 1.00 90.88 93 THR A CA 1
ATOM 749 C C . THR A 1 93 ? -4.416 -12.567 2.062 1.00 90.88 93 THR A C 1
ATOM 751 O O . THR A 1 93 ? -4.494 -12.457 3.286 1.00 90.88 93 THR A O 1
ATOM 754 N N . LEU A 1 94 ? -3.956 -11.573 1.295 1.00 91.31 94 LEU A N 1
ATOM 755 C CA . LEU A 1 94 ? -3.537 -10.278 1.837 1.00 91.31 94 LEU A CA 1
ATOM 756 C C . LEU A 1 94 ? -4.694 -9.523 2.501 1.00 91.31 94 LEU A C 1
ATOM 758 O O . LEU A 1 94 ? -4.523 -9.020 3.609 1.00 91.31 94 LEU A O 1
ATOM 762 N N . ARG A 1 95 ? -5.886 -9.496 1.889 1.00 89.50 95 ARG A N 1
ATOM 763 C CA . ARG A 1 95 ? -7.085 -8.892 2.500 1.00 89.50 95 ARG A CA 1
ATOM 764 C C . ARG A 1 95 ? -7.493 -9.593 3.793 1.00 89.50 95 ARG A C 1
ATOM 766 O O . ARG A 1 95 ? -7.871 -8.920 4.751 1.00 89.50 95 ARG A O 1
ATOM 773 N N . LEU A 1 96 ? -7.402 -10.924 3.845 1.00 89.00 96 LEU A N 1
ATOM 774 C CA . LEU A 1 96 ? -7.685 -11.689 5.061 1.00 89.00 96 LEU A CA 1
ATOM 775 C C . LEU A 1 96 ? -6.706 -11.320 6.184 1.00 89.00 96 LEU A C 1
ATOM 777 O O . LEU A 1 96 ? -7.133 -11.017 7.296 1.00 89.00 96 LEU A O 1
ATOM 781 N N . ARG A 1 97 ? -5.403 -11.275 5.883 1.00 88.12 97 ARG A N 1
ATOM 782 C CA . ARG A 1 97 ? -4.365 -10.850 6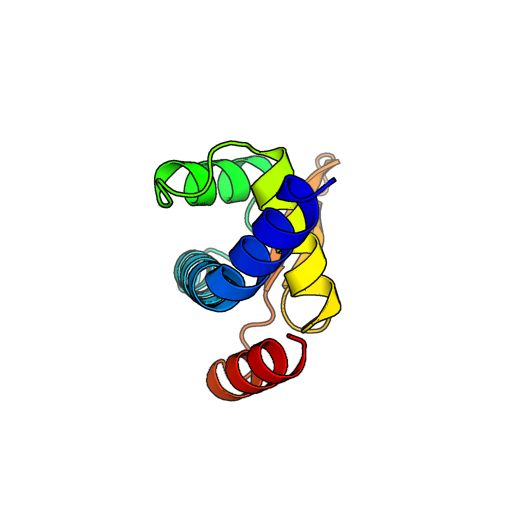.836 1.00 88.12 97 ARG A CA 1
ATOM 783 C C . ARG A 1 97 ? -4.579 -9.417 7.317 1.00 88.12 97 ARG A C 1
ATOM 785 O O . ARG A 1 97 ? -4.533 -9.172 8.516 1.00 88.12 97 ARG A O 1
ATOM 792 N N . LEU A 1 98 ? -4.895 -8.501 6.403 1.00 85.69 98 LEU A N 1
ATOM 793 C CA . LEU A 1 98 ? -5.190 -7.105 6.722 1.00 85.69 98 LEU A CA 1
ATOM 794 C C . LEU A 1 98 ? -6.424 -6.959 7.626 1.00 85.69 98 LEU A C 1
ATOM 796 O O . LEU A 1 98 ? -6.438 -6.104 8.504 1.00 85.69 98 LEU A O 1
ATOM 800 N N . ASN A 1 99 ? -7.451 -7.793 7.442 1.00 82.50 99 ASN A N 1
ATOM 801 C CA . ASN A 1 99 ? -8.626 -7.809 8.316 1.00 82.50 99 ASN A CA 1
ATOM 802 C C . ASN A 1 99 ? -8.337 -8.389 9.707 1.00 82.50 9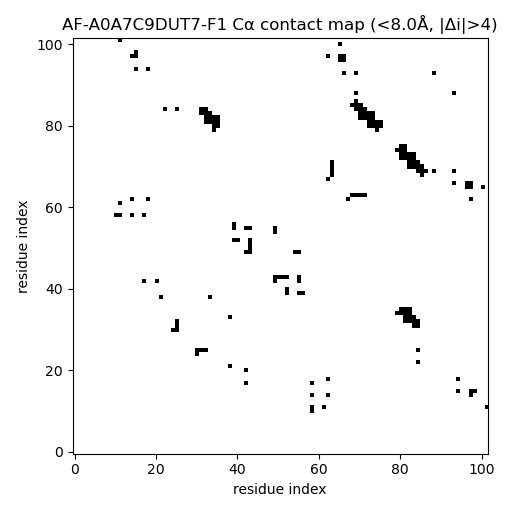9 ASN A C 1
ATOM 804 O O . ASN A 1 99 ? -8.938 -7.926 10.670 1.00 82.50 99 ASN A O 1
ATOM 808 N N . ASN A 1 100 ? -7.431 -9.364 9.813 1.00 80.44 100 ASN A N 1
ATOM 809 C CA . ASN A 1 100 ? -7.025 -9.951 11.094 1.00 80.44 100 ASN A CA 1
ATOM 810 C C . ASN A 1 100 ? -6.036 -9.073 11.878 1.00 80.44 100 ASN A C 1
ATOM 812 O O . ASN A 1 100 ? -5.876 -9.269 13.077 1.00 80.44 100 ASN A O 1
ATOM 816 N N . ALA A 1 101 ? -5.380 -8.116 11.218 1.00 72.00 101 ALA A N 1
ATOM 817 C CA . ALA A 1 101 ? -4.469 -7.157 11.845 1.00 72.00 101 ALA A CA 1
ATOM 818 C C . ALA A 1 101 ? -5.181 -5.936 12.478 1.00 72.00 101 ALA A C 1
ATOM 820 O O . ALA A 1 101 ? -4.503 -5.026 12.955 1.00 72.00 101 ALA A O 1
ATOM 821 N N . LYS A 1 102 ? -6.523 -5.887 12.427 1.00 60.12 102 LYS A N 1
ATOM 822 C CA . LYS A 1 102 ? -7.364 -4.779 12.915 1.00 60.12 102 LYS A CA 1
ATOM 823 C C . LYS A 1 102 ? -7.508 -4.732 14.432 1.00 60.12 102 LYS A C 1
ATOM 825 O O . LYS A 1 102 ? -7.628 -5.809 15.052 1.00 60.12 102 LYS A O 1
#

Radius of gyration: 13.63 Å; Cα contacts (8 Å, |Δi|>4): 91; chains: 1; bounding box: 32×29×40 Å

Foldseek 3Di:
DPPPVVLVVVLLVCLVVLLVQVVVVCPPPPPQKDFLVRSLVSVPVVDPPDDDSVSNVVSVVLLCVQCVQAKDWDADPVRTIIIGGDPVDDVVVSVVSSVVSD

Solvent-accessible surface area (backbone atoms only — not comparable to full-atom values): 5960 Å² total; per-residue (Å²): 133,70,64,63,61,52,48,52,51,50,49,60,70,44,42,64,60,50,50,54,50,53,51,56,68,45,63,46,90,85,39,64,61,45,43,51,67,58,51,46,50,56,52,42,76,72,28,92,88,47,87,46,70,72,56,53,53,51,48,50,50,54,47,32,73,47,40,55,83,38,48,40,83,41,78,44,99,85,71,48,56,25,39,31,66,48,80,86,58,60,66,68,62,50,52,52,44,49,61,71,63,106

pLDDT: mean 82.29, std 9.76, range [47.62, 92.12]

Sequence (102 aa):
RTTEQAKRKQMIANLPKLFDRIYYLFQSPKSSAITREALIRDLTECHPDITDQSEVEKQLTILQEAIPDWISPRSSPSGKFLYSINKALDPNTLRLRL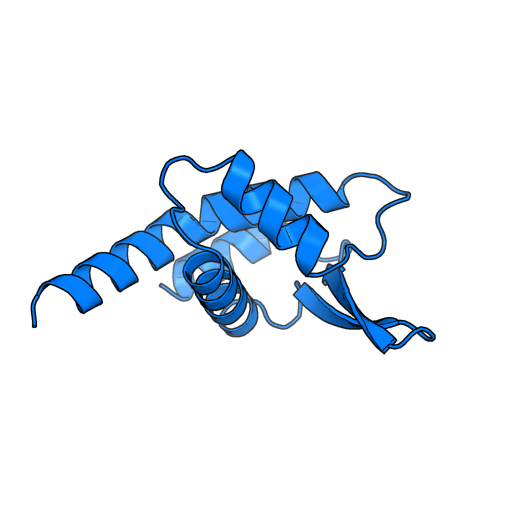NNAK

InterPro domains:
  IPR032054 DNA replication factor Cdt1, C-terminal [PF16679] (2-72)
  IPR038090 DNA replication factor Cdt1, C-terminal WH domain superfamily [G3DSA:1.10.10.1420] (1-102)
  IPR045173 DNA replication factor Cdt1 [PTHR28637] (2-100)

Nearest PDB structures (foldseek):
  3a4c-assembly1_A  TM=8.525E-01  e=4.013E-07  Mus musculus
  2rqq-assembly1_A  TM=7.912E-01  e=3.523E-06  Mus musculus
  2klo-assembly1_A  TM=7.461E-01  e=3.100E-06  Mus musculus
  8s0f-assembly1_8  TM=7.624E-01  e=1.344E-04  Homo sapiens
  9bcx-assembly1_8  TM=7.332E-01  e=8.573E-04  Saccharomyces cerevisiae

Secondary structure (DSSP, 8-state):
--HHHHHHHHHHHHHHHHHHHHHHHTTSTT-S-EEHHHHHHHHHHH-TT---HHHHHHHHHHHHHH-TTTEEEEE-TTS-EEEEE-TTS-HHHHHHHHHHT-